Protein AF-A0A350CU55-F1 (afdb_monomer_lite)

Secondary structure (DSSP, 8-state):
-PPP-SHHHHHHHHHHHHHHHHHH-TT-HHHHHHHHHHHHTTS-HHHHHHHH---HHHHHHHHHHTT---------

Foldseek 3Di:
DDDDDDLVSQLVVLQVQLVVCCVVPVPDVSNVVSPVCSVLSVDDPLVSCVVVDPDPVVNVVVCVVVVPDPPDDPPD

Structure (mmCIF, N/CA/C/O backbone):
data_AF-A0A350CU55-F1
#
_entry.id   AF-A0A350CU55-F1
#
loop_
_atom_site.group_PDB
_atom_site.id
_atom_site.type_symbol
_atom_site.label_atom_id
_atom_site.label_alt_id
_atom_site.label_comp_id
_atom_site.label_asym_id
_atom_site.label_entity_id
_atom_site.label_seq_id
_atom_site.pdbx_PDB_ins_code
_atom_site.Cartn_x
_atom_site.Cartn_y
_atom_site.Cartn_z
_atom_site.occupancy
_atom_site.B_iso_or_equiv
_atom_site.auth_seq_id
_atom_site.auth_comp_id
_atom_site.auth_asym_id
_atom_site.auth_atom_id
_atom_site.pdbx_PDB_model_num
ATOM 1 N N . SER A 1 1 ? 2.227 -8.618 19.795 1.00 62.34 1 SER A N 1
ATOM 2 C CA . SER A 1 1 ? 2.421 -9.011 18.388 1.00 62.34 1 SER A CA 1
ATOM 3 C C . SER A 1 1 ? 3.905 -9.107 18.111 1.00 62.34 1 SER A C 1
ATOM 5 O O . SER A 1 1 ? 4.618 -8.184 18.482 1.00 62.34 1 SER A O 1
ATOM 7 N N . GLY A 1 2 ? 4.379 -10.232 17.574 1.00 78.06 2 GLY A N 1
ATOM 8 C CA . GLY A 1 2 ? 5.785 -10.391 17.192 1.00 78.06 2 GLY A CA 1
ATOM 9 C C . GLY A 1 2 ? 6.127 -9.625 15.905 1.00 78.06 2 GLY A C 1
ATOM 10 O O . GLY A 1 2 ? 5.219 -9.097 15.258 1.00 78.06 2 GLY A O 1
ATOM 11 N N . PRO A 1 3 ? 7.414 -9.555 15.532 1.00 89.50 3 PRO A N 1
ATOM 12 C CA . PRO A 1 3 ? 7.847 -8.931 14.284 1.00 89.50 3 PRO A CA 1
ATOM 13 C C . PRO A 1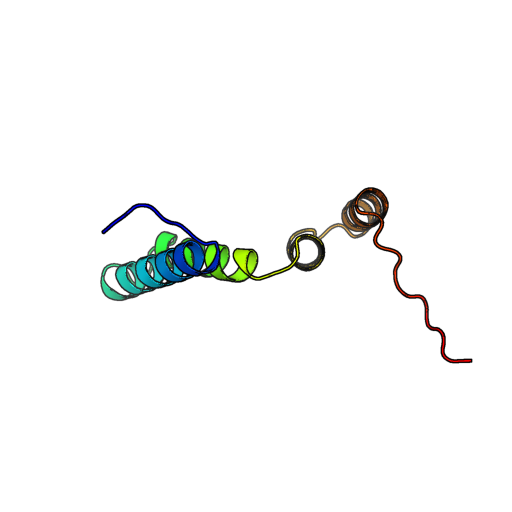 3 ? 7.219 -9.614 13.059 1.00 89.50 3 PRO A C 1
ATOM 15 O O . PRO A 1 3 ? 6.957 -10.816 13.080 1.00 89.50 3 PRO A O 1
ATOM 18 N N . LEU A 1 4 ? 7.017 -8.863 11.974 1.00 93.62 4 LEU A N 1
ATOM 19 C CA . LEU A 1 4 ? 6.548 -9.396 10.689 1.00 93.62 4 LEU A CA 1
ATOM 20 C C . LEU A 1 4 ? 7.548 -10.416 10.128 1.00 93.62 4 LEU A C 1
ATOM 22 O O . LEU A 1 4 ? 8.727 -10.100 9.996 1.00 93.62 4 LEU A O 1
ATOM 26 N N . GLN A 1 5 ? 7.080 -11.623 9.796 1.00 95.56 5 GLN A N 1
ATOM 27 C CA . GLN A 1 5 ? 7.939 -12.724 9.335 1.00 95.56 5 GLN A CA 1
ATOM 28 C C . GLN A 1 5 ? 7.771 -13.046 7.851 1.00 95.56 5 GLN A C 1
ATOM 30 O O . GLN A 1 5 ? 8.659 -13.632 7.240 1.00 95.56 5 GLN A O 1
ATOM 35 N N . THR A 1 6 ? 6.627 -12.703 7.255 1.00 96.00 6 THR A N 1
ATOM 36 C CA . THR A 1 6 ? 6.330 -13.059 5.862 1.00 96.00 6 THR A CA 1
ATOM 37 C C . THR A 1 6 ? 5.720 -11.898 5.092 1.00 96.00 6 THR A C 1
ATOM 39 O O . THR A 1 6 ? 5.043 -11.036 5.658 1.00 96.00 6 THR A O 1
ATOM 42 N N . ARG A 1 7 ? 5.895 -11.926 3.765 1.00 94.44 7 ARG A N 1
ATOM 43 C CA . ARG A 1 7 ? 5.214 -11.012 2.836 1.00 94.44 7 ARG A CA 1
ATOM 44 C C . ARG A 1 7 ? 3.701 -11.044 3.046 1.00 94.44 7 ARG A C 1
ATOM 46 O O . ARG A 1 7 ? 3.084 -9.995 3.166 1.00 94.44 7 ARG A O 1
ATOM 53 N N . THR A 1 8 ? 3.115 -12.233 3.167 1.00 95.75 8 THR A N 1
ATOM 54 C CA . THR A 1 8 ? 1.672 -12.401 3.387 1.00 95.75 8 THR A CA 1
ATOM 55 C C . THR A 1 8 ? 1.201 -11.720 4.671 1.00 95.75 8 THR A C 1
ATOM 57 O O . THR A 1 8 ? 0.187 -11.029 4.652 1.00 95.75 8 THR A O 1
ATOM 60 N N . GLN A 1 9 ? 1.954 -11.844 5.771 1.00 96.44 9 GLN A N 1
ATOM 61 C CA . GLN A 1 9 ? 1.633 -11.149 7.024 1.00 96.44 9 GLN A CA 1
ATOM 62 C C . GLN A 1 9 ? 1.695 -9.626 6.866 1.00 96.44 9 GLN A C 1
ATOM 64 O O . GLN A 1 9 ? 0.796 -8.932 7.335 1.00 96.44 9 GLN A O 1
ATOM 69 N N . ALA A 1 10 ? 2.715 -9.105 6.180 1.00 97.00 10 ALA A N 1
ATOM 70 C CA . ALA A 1 10 ? 2.855 -7.668 5.959 1.00 97.00 10 ALA A CA 1
ATOM 71 C C . ALA A 1 10 ? 1.686 -7.100 5.133 1.00 97.00 10 ALA A C 1
ATOM 73 O O . ALA A 1 10 ? 1.094 -6.086 5.503 1.00 97.00 10 ALA A O 1
ATOM 74 N N . LEU A 1 11 ? 1.301 -7.788 4.054 1.00 97.44 11 LEU A N 1
ATOM 75 C CA . LEU A 1 11 ? 0.178 -7.384 3.202 1.00 97.44 11 LEU A CA 1
ATOM 76 C C . LEU A 1 11 ? -1.166 -7.478 3.940 1.00 97.44 11 LEU A C 1
ATOM 78 O O . LEU A 1 11 ? -1.992 -6.573 3.833 1.00 97.44 11 LEU A O 1
ATOM 82 N N . ALA A 1 12 ? -1.370 -8.524 4.746 1.00 96.88 12 ALA A N 1
ATOM 83 C CA . ALA A 1 12 ? -2.556 -8.646 5.592 1.00 96.88 12 ALA A CA 1
ATOM 84 C C . ALA A 1 12 ? -2.646 -7.501 6.615 1.00 96.88 12 ALA A C 1
ATOM 86 O O . ALA A 1 12 ? -3.724 -6.950 6.839 1.00 96.88 12 ALA A O 1
ATOM 87 N N . GLN A 1 13 ? -1.515 -7.091 7.193 1.00 97.25 13 GLN A N 1
ATOM 88 C CA . GLN A 1 13 ? -1.483 -5.976 8.134 1.00 97.25 13 GLN A CA 1
ATOM 89 C C . GLN A 1 13 ? -1.808 -4.635 7.459 1.00 97.25 13 GLN A C 1
ATOM 91 O O . GLN A 1 13 ? -2.545 -3.841 8.037 1.00 97.25 13 GLN A O 1
ATOM 96 N N . LEU A 1 14 ? -1.352 -4.400 6.223 1.00 97.94 14 LEU A N 1
ATOM 97 C CA . LEU A 1 14 ? -1.760 -3.226 5.439 1.00 97.94 14 LEU A CA 1
ATOM 98 C C . LEU A 1 14 ? -3.279 -3.187 5.210 1.00 97.94 14 LEU A C 1
ATOM 100 O O . LEU A 1 14 ? -3.897 -2.137 5.382 1.00 97.94 14 LEU A O 1
ATOM 104 N N . ARG A 1 15 ? -3.900 -4.331 4.895 1.00 98.06 15 ARG A N 1
ATOM 105 C CA . ARG A 1 15 ? -5.363 -4.433 4.736 1.00 98.06 15 ARG A CA 1
ATOM 106 C C . ARG A 1 15 ? -6.104 -4.140 6.045 1.00 98.06 15 ARG A C 1
ATOM 108 O O . ARG A 1 15 ? -7.092 -3.410 6.028 1.00 98.06 15 ARG A O 1
ATOM 115 N N . ALA A 1 16 ? -5.601 -4.639 7.175 1.00 98.00 16 ALA A N 1
ATOM 116 C CA . ALA A 1 16 ? -6.175 -4.357 8.492 1.00 98.00 16 ALA A CA 1
ATOM 117 C C . ALA A 1 16 ? -6.078 -2.865 8.863 1.00 98.00 16 ALA A C 1
ATOM 119 O O . ALA A 1 16 ? -7.034 -2.287 9.380 1.00 98.00 16 ALA A O 1
ATOM 120 N N . VAL A 1 17 ? -4.949 -2.216 8.550 1.00 97.50 17 VAL A N 1
ATOM 121 C CA . VAL A 1 17 ? -4.782 -0.762 8.707 1.00 97.50 17 VAL A CA 1
ATOM 122 C C . VAL A 1 17 ? -5.786 -0.009 7.832 1.00 97.50 17 VAL A C 1
ATOM 124 O O . VAL A 1 17 ? -6.468 0.891 8.320 1.00 97.50 17 VAL A O 1
ATOM 127 N N . ALA A 1 18 ? -5.937 -0.403 6.566 1.00 97.81 18 ALA A N 1
ATOM 128 C CA . ALA A 1 18 ? -6.904 0.208 5.661 1.00 97.81 18 ALA A CA 1
ATOM 129 C C . ALA A 1 18 ? -8.345 0.103 6.189 1.00 97.81 18 ALA A C 1
ATOM 131 O O . ALA A 1 18 ? -9.099 1.073 6.147 1.00 97.81 18 ALA A O 1
ATOM 132 N N . GLU A 1 19 ? -8.727 -1.060 6.719 1.00 97.81 19 GLU A N 1
ATOM 133 C CA . GLU A 1 19 ? -10.049 -1.283 7.305 1.00 97.81 19 GLU A CA 1
ATOM 134 C C . GLU A 1 19 ? -10.291 -0.440 8.559 1.00 97.81 19 GLU A C 1
ATOM 136 O O . GLU A 1 19 ? -11.370 0.135 8.713 1.00 97.81 19 GLU A O 1
ATOM 141 N N . PHE A 1 20 ? -9.287 -0.323 9.432 1.00 98.25 20 PHE A N 1
ATOM 142 C CA . PHE A 1 20 ? -9.362 0.551 10.597 1.00 98.25 20 PHE A CA 1
ATOM 143 C C . PHE A 1 20 ? -9.678 1.991 10.179 1.00 98.25 20 PHE A C 1
ATOM 145 O O . PHE A 1 20 ? -10.686 2.539 10.625 1.00 98.25 20 PHE A O 1
ATOM 152 N N . PHE A 1 21 ? -8.893 2.559 9.256 1.00 98.06 21 PHE A N 1
ATOM 153 C CA . PHE A 1 21 ? -9.110 3.928 8.792 1.00 98.06 21 PHE A CA 1
ATOM 154 C C . PHE A 1 21 ? -10.430 4.094 8.033 1.00 98.06 21 PHE A C 1
ATOM 156 O O . PHE A 1 21 ? -11.087 5.105 8.224 1.00 98.06 21 PHE A O 1
ATOM 163 N N . ARG A 1 22 ? -10.903 3.111 7.251 1.00 96.88 22 ARG A N 1
ATOM 164 C CA . ARG A 1 22 ? -12.242 3.193 6.624 1.00 96.88 22 ARG A CA 1
ATOM 165 C C . ARG A 1 22 ? -13.364 3.359 7.651 1.00 96.88 22 ARG A C 1
ATOM 167 O O . ARG A 1 22 ? -14.353 4.028 7.365 1.00 96.88 22 ARG A O 1
ATOM 174 N N . ARG A 1 23 ? -13.222 2.739 8.825 1.00 97.50 23 ARG A N 1
ATOM 175 C CA . ARG A 1 23 ? -14.221 2.796 9.899 1.00 97.50 23 ARG A CA 1
ATOM 176 C C . ARG A 1 23 ? -14.119 4.073 10.730 1.00 97.50 23 ARG A C 1
ATOM 178 O O . ARG A 1 23 ? -15.150 4.606 11.124 1.00 97.50 23 ARG A O 1
ATOM 185 N N . THR A 1 24 ? -12.906 4.532 11.032 1.00 97.75 24 THR A N 1
ATOM 186 C CA . THR A 1 24 ? -12.681 5.690 11.916 1.00 97.75 24 THR A CA 1
ATOM 187 C C . THR A 1 24 ? -12.622 7.015 11.164 1.00 97.75 24 THR A C 1
ATOM 189 O O . THR A 1 24 ? -13.001 8.045 11.708 1.00 97.75 24 THR A O 1
ATOM 192 N N . GLU A 1 25 ? -12.171 6.989 9.911 1.00 96.94 25 GLU A N 1
ATOM 193 C CA . GLU A 1 25 ? -11.972 8.144 9.037 1.00 96.94 25 GLU A CA 1
ATOM 194 C C . GLU A 1 25 ? -12.340 7.788 7.571 1.00 96.94 25 GLU A C 1
ATOM 196 O O . GLU A 1 25 ? -11.459 7.584 6.730 1.00 96.94 25 GLU A O 1
ATOM 201 N N . PRO A 1 26 ? -13.638 7.726 7.208 1.00 89.38 26 PRO A N 1
ATOM 202 C CA . PRO A 1 26 ? -14.116 7.187 5.921 1.00 89.38 26 PRO A CA 1
ATOM 203 C C . PRO A 1 26 ? -13.565 7.868 4.658 1.00 89.38 26 PRO A C 1
ATOM 205 O O . PRO A 1 26 ? -13.608 7.298 3.568 1.00 89.38 26 PRO A O 1
ATOM 208 N N . HIS A 1 27 ? -13.045 9.088 4.799 1.00 92.81 27 HIS A N 1
ATOM 209 C CA . HIS A 1 27 ? -12.460 9.887 3.720 1.00 92.81 27 HIS A CA 1
ATOM 21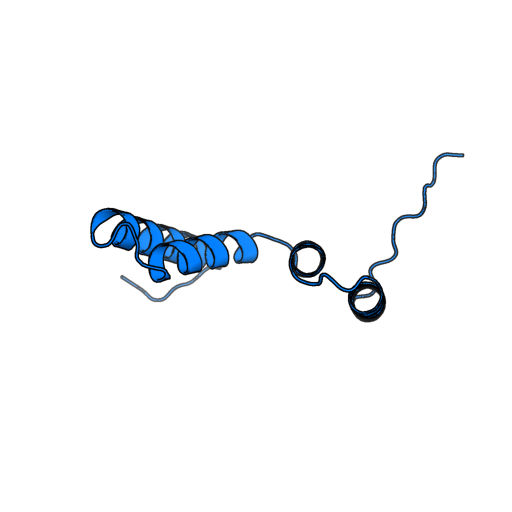0 C C . HIS A 1 27 ? -10.943 10.060 3.858 1.00 92.81 27 HIS A C 1
ATOM 212 O O . HIS A 1 27 ? -10.351 10.901 3.184 1.00 92.81 27 HIS A O 1
ATOM 218 N N . SER A 1 28 ? -10.300 9.284 4.732 1.00 90.62 28 SER A N 1
ATOM 219 C CA . SER A 1 28 ? -8.858 9.357 4.924 1.00 90.62 28 SER A CA 1
ATOM 220 C C . SER A 1 28 ? -8.121 8.814 3.696 1.00 90.62 28 SER A C 1
ATOM 222 O O . SER A 1 28 ? -8.363 7.672 3.285 1.00 90.62 28 SER A O 1
ATOM 224 N N . PRO A 1 29 ? -7.161 9.567 3.129 1.00 92.38 29 PRO A N 1
ATOM 225 C CA . PRO A 1 29 ? -6.310 9.053 2.060 1.00 92.38 29 PRO A CA 1
ATOM 226 C C . PRO A 1 29 ? -5.449 7.873 2.535 1.00 92.38 29 PRO A C 1
ATOM 228 O O . PRO A 1 29 ? -5.028 7.055 1.719 1.00 92.38 29 PRO A O 1
ATOM 231 N N . VAL A 1 30 ? -5.222 7.739 3.848 1.00 96.06 30 VAL A N 1
ATOM 232 C CA . VAL A 1 30 ? -4.430 6.653 4.440 1.00 96.06 30 VAL A CA 1
ATOM 233 C C . VAL A 1 30 ? -5.085 5.297 4.195 1.00 96.06 30 VAL A C 1
ATOM 235 O O . VAL A 1 30 ? -4.403 4.353 3.799 1.00 96.06 30 VAL A O 1
ATOM 238 N N . ALA A 1 31 ? -6.410 5.210 4.354 1.00 95.88 31 ALA A N 1
ATOM 239 C CA . ALA A 1 31 ? -7.156 3.982 4.100 1.00 95.88 31 ALA A CA 1
ATOM 240 C C . ALA A 1 31 ? -6.977 3.503 2.655 1.00 95.88 31 ALA A C 1
ATOM 242 O O . ALA A 1 31 ? -6.685 2.335 2.401 1.00 95.88 31 ALA A O 1
ATOM 243 N N . TYR A 1 32 ? -7.119 4.433 1.710 1.00 92.69 32 TYR A N 1
ATOM 244 C CA . TYR A 1 32 ? -6.967 4.161 0.287 1.00 92.69 32 TYR A CA 1
ATOM 245 C C . TYR A 1 32 ? -5.536 3.734 -0.067 1.00 92.69 32 TYR A C 1
ATOM 247 O O . TYR A 1 32 ? -5.343 2.744 -0.771 1.00 92.69 32 TYR A O 1
ATOM 255 N N . LEU A 1 33 ? -4.526 4.448 0.439 1.00 96.31 33 LEU A N 1
ATOM 256 C CA . LEU A 1 33 ? -3.122 4.165 0.140 1.00 96.31 33 LEU A CA 1
ATOM 257 C C . LEU A 1 33 ? -2.646 2.838 0.741 1.00 96.31 33 LEU A C 1
ATOM 259 O O . LEU A 1 33 ? -1.916 2.110 0.072 1.00 96.31 33 LEU A O 1
ATOM 263 N N . ALA A 1 34 ? -3.077 2.485 1.954 1.00 96.88 34 ALA A N 1
ATOM 264 C CA . ALA A 1 34 ? -2.733 1.202 2.569 1.00 96.88 34 ALA A CA 1
ATOM 265 C C . ALA A 1 34 ? -3.326 0.017 1.785 1.00 96.88 34 ALA A C 1
ATOM 267 O O . ALA A 1 34 ? -2.639 -0.973 1.530 1.00 96.88 34 ALA A O 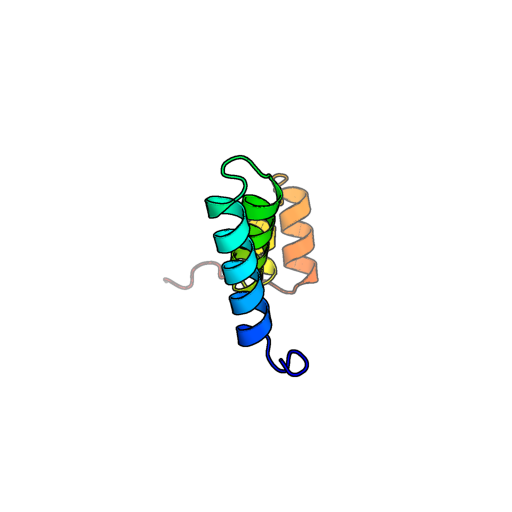1
ATOM 268 N N . ASP A 1 35 ? -4.576 0.146 1.333 1.00 96.12 35 ASP A N 1
ATOM 269 C CA . ASP A 1 35 ? -5.255 -0.860 0.510 1.00 96.12 35 ASP A CA 1
ATOM 270 C C . ASP A 1 35 ? -4.600 -1.008 -0.874 1.00 96.12 35 ASP A C 1
ATOM 272 O O . ASP A 1 35 ? -4.356 -2.121 -1.357 1.00 96.12 35 ASP A O 1
ATOM 276 N N . LYS A 1 36 ? -4.225 0.123 -1.489 1.00 94.00 36 LYS A N 1
ATOM 277 C CA . LYS A 1 36 ? -3.458 0.152 -2.741 1.00 94.00 36 LYS A CA 1
ATOM 278 C C . LYS A 1 36 ? -2.082 -0.480 -2.588 1.00 94.00 36 LYS A C 1
ATOM 280 O O . LYS A 1 36 ? -1.709 -1.280 -3.440 1.00 94.00 36 LYS A O 1
ATOM 285 N N . ALA A 1 37 ? -1.360 -0.181 -1.511 1.00 95.25 37 ALA A N 1
ATOM 286 C CA . ALA A 1 37 ? -0.055 -0.773 -1.239 1.00 95.25 37 ALA A CA 1
ATOM 287 C C . ALA A 1 37 ? -0.148 -2.295 -1.061 1.00 95.25 37 ALA A C 1
ATOM 289 O O . ALA A 1 37 ? 0.674 -3.018 -1.618 1.00 95.25 37 ALA A O 1
ATOM 290 N N . ALA A 1 38 ? -1.171 -2.790 -0.354 1.00 96.38 38 ALA A N 1
ATOM 291 C CA . ALA A 1 38 ? -1.415 -4.227 -0.235 1.00 96.38 38 ALA A CA 1
ATOM 292 C C . ALA A 1 38 ? -1.689 -4.871 -1.605 1.00 96.38 38 ALA A C 1
ATOM 294 O O . ALA A 1 38 ? -1.107 -5.900 -1.931 1.00 96.38 38 ALA A O 1
ATOM 295 N N . SER A 1 39 ? -2.522 -4.228 -2.428 1.00 94.06 39 SER A N 1
ATOM 296 C CA . SER A 1 39 ? -2.884 -4.723 -3.762 1.00 94.06 39 SER A CA 1
ATOM 297 C C . SER A 1 39 ? -1.691 -4.743 -4.725 1.00 94.06 39 SER A C 1
ATOM 299 O O . SER A 1 39 ? -1.448 -5.744 -5.391 1.00 94.06 39 SER A O 1
ATOM 301 N N . TRP A 1 40 ? -0.899 -3.667 -4.782 1.00 93.56 40 TRP A N 1
ATOM 302 C CA . TRP A 1 40 ? 0.341 -3.623 -5.569 1.00 93.56 40 TRP A CA 1
ATOM 303 C C . TRP A 1 40 ? 1.360 -4.631 -5.067 1.00 93.56 40 TRP A C 1
ATOM 305 O O . TRP A 1 40 ? 2.032 -5.293 -5.850 1.00 93.56 40 TRP A O 1
ATOM 315 N N . GLY A 1 41 ? 1.436 -4.774 -3.747 1.00 92.62 41 GLY A N 1
ATOM 316 C CA . GLY A 1 41 ? 2.322 -5.705 -3.093 1.00 92.62 41 GLY A CA 1
ATOM 317 C C . GLY A 1 41 ? 2.014 -7.161 -3.403 1.00 92.62 41 GLY A C 1
ATOM 318 O O . GLY A 1 41 ? 2.884 -7.965 -3.115 1.00 92.62 41 GLY A O 1
ATOM 319 N N . GLU A 1 42 ? 0.862 -7.511 -3.989 1.00 92.69 42 GLU A N 1
ATOM 320 C CA . GLU A 1 42 ? 0.527 -8.857 -4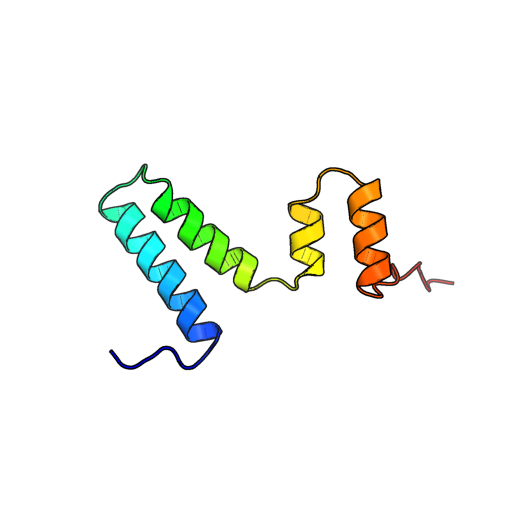.483 1.00 92.69 42 GLU A CA 1
ATOM 321 C C . GLU A 1 42 ? 0.965 -9.081 -5.939 1.00 92.69 42 GLU A C 1
ATOM 323 O O . GLU A 1 42 ? 1.220 -10.222 -6.328 1.00 92.69 42 GLU A O 1
ATOM 328 N N . GLN A 1 43 ? 1.128 -8.009 -6.717 1.00 91.19 43 GLN A N 1
ATOM 329 C CA . GLN A 1 43 ? 1.450 -8.062 -8.142 1.00 91.19 43 GLN A CA 1
ATOM 330 C C . GLN A 1 43 ? 2.957 -8.259 -8.396 1.00 91.19 43 GLN A C 1
ATOM 332 O O . GLN A 1 43 ? 3.791 -7.750 -7.643 1.00 91.19 43 GLN A O 1
ATOM 337 N N . PRO A 1 44 ? 3.343 -8.948 -9.488 1.00 89.12 44 PRO A N 1
ATOM 338 C CA . PRO A 1 44 ? 4.700 -8.859 -10.017 1.00 89.12 44 PRO A CA 1
ATOM 339 C C . PRO A 1 44 ? 5.031 -7.422 -10.448 1.00 89.12 44 PRO A C 1
ATOM 341 O O . PRO A 1 44 ? 4.179 -6.732 -11.013 1.00 89.12 44 PRO A O 1
ATOM 344 N N . LEU A 1 45 ? 6.284 -6.997 -10.248 1.00 84.62 45 LEU A N 1
ATOM 345 C CA . LEU A 1 45 ? 6.754 -5.632 -10.536 1.00 84.62 45 LEU A CA 1
ATOM 346 C C . LEU A 1 45 ? 6.365 -5.148 -11.943 1.00 84.62 45 LEU A C 1
ATOM 348 O O . LEU A 1 45 ? 5.893 -4.028 -12.108 1.00 84.62 45 LEU A O 1
ATOM 352 N N . HIS A 1 46 ? 6.513 -6.007 -12.948 1.00 82.94 46 HIS A N 1
ATOM 353 C CA . HIS A 1 46 ? 6.212 -5.671 -14.336 1.00 82.94 46 HIS A CA 1
ATOM 354 C C . HIS A 1 46 ? 4.725 -5.447 -14.612 1.00 82.94 46 HIS A C 1
ATOM 356 O O . HIS A 1 46 ? 4.362 -4.582 -15.403 1.00 82.94 46 HIS A O 1
ATOM 362 N N . VAL A 1 47 ? 3.847 -6.199 -13.942 1.00 85.50 47 VAL A N 1
ATOM 363 C CA . VAL A 1 47 ? 2.398 -5.991 -14.038 1.00 85.50 47 VAL A CA 1
ATOM 364 C C . VAL A 1 47 ? 2.049 -4.645 -13.423 1.00 85.50 47 VAL A C 1
ATOM 366 O O . VAL A 1 47 ? 1.304 -3.871 -14.017 1.00 85.50 47 VAL A O 1
ATOM 369 N N . TRP A 1 48 ? 2.630 -4.338 -12.262 1.00 88.44 48 TRP A N 1
ATOM 370 C CA . TRP A 1 48 ? 2.420 -3.059 -11.597 1.00 88.44 48 TRP A CA 1
ATOM 371 C C . TRP A 1 48 ? 2.899 -1.878 -12.456 1.00 88.44 48 TRP A C 1
ATOM 373 O O . TRP A 1 48 ? 2.138 -0.929 -12.655 1.00 88.44 48 TRP A O 1
ATOM 383 N N . LEU A 1 49 ? 4.097 -1.956 -13.045 1.00 83.94 49 LEU A N 1
ATOM 384 C CA . LEU A 1 49 ? 4.657 -0.902 -13.900 1.00 83.94 49 LEU A CA 1
ATOM 385 C C . LEU A 1 49 ? 3.737 -0.544 -15.072 1.00 83.94 49 LEU A C 1
ATOM 387 O O . LEU A 1 49 ? 3.496 0.638 -15.307 1.00 83.94 49 LEU A O 1
ATOM 391 N N . LYS A 1 50 ? 3.132 -1.540 -15.731 1.00 83.81 50 LYS A N 1
ATOM 392 C CA . LYS A 1 50 ? 2.154 -1.330 -16.816 1.00 83.81 50 LYS A CA 1
ATOM 393 C C . LYS A 1 50 ? 0.923 -0.530 -16.379 1.00 83.81 50 LYS A C 1
ATOM 395 O O . LYS A 1 50 ? 0.295 0.125 -17.203 1.00 83.81 50 LYS A O 1
ATOM 400 N N . THR A 1 51 ? 0.562 -0.576 -15.095 1.00 81.88 51 THR A N 1
ATOM 401 C CA . THR A 1 51 ? -0.596 0.163 -14.559 1.00 81.88 51 THR A CA 1
ATOM 402 C C . THR A 1 51 ? -0.267 1.589 -14.120 1.00 81.88 51 THR A C 1
ATOM 404 O O . THR A 1 51 ? -1.167 2.427 -14.051 1.00 81.88 51 THR A O 1
ATOM 407 N N . VAL A 1 52 ? 1.001 1.876 -13.811 1.00 82.62 52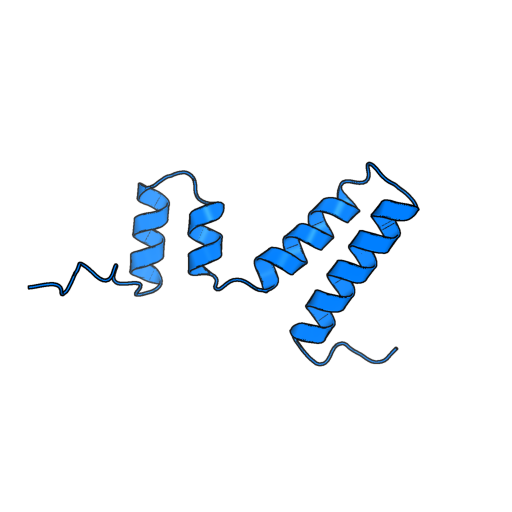 VAL A N 1
ATOM 408 C CA . VAL A 1 52 ? 1.436 3.171 -13.261 1.00 82.62 52 VAL A CA 1
ATOM 409 C C . VAL A 1 52 ? 2.105 4.044 -14.320 1.00 82.62 52 VAL A C 1
ATOM 411 O O . VAL A 1 52 ? 1.921 5.263 -14.322 1.00 82.62 52 VAL A O 1
ATOM 414 N N . VAL A 1 53 ? 2.852 3.439 -15.242 1.00 82.62 53 VAL A N 1
ATOM 415 C CA . VAL A 1 53 ? 3.548 4.149 -16.313 1.00 82.62 53 VAL A CA 1
ATOM 416 C C . VAL A 1 53 ? 2.577 4.387 -17.468 1.00 82.62 53 VAL A C 1
ATOM 418 O O . VAL A 1 53 ? 2.155 3.461 -18.150 1.00 82.62 53 VAL A O 1
ATOM 421 N N . LYS A 1 54 ? 2.211 5.654 -17.680 1.00 77.00 54 LYS A N 1
ATOM 422 C CA . LYS A 1 54 ? 1.309 6.070 -18.769 1.00 77.00 54 LYS A CA 1
ATOM 423 C C . LYS A 1 54 ? 2.033 6.306 -20.097 1.00 77.00 54 LYS A C 1
ATOM 425 O O . LYS A 1 54 ? 1.389 6.331 -21.140 1.00 77.00 54 LYS A O 1
ATOM 430 N N . ASP A 1 55 ? 3.347 6.506 -20.047 1.00 84.94 55 ASP A N 1
ATOM 431 C CA . ASP A 1 55 ? 4.187 6.701 -21.224 1.00 84.94 55 ASP A CA 1
ATOM 432 C C . ASP A 1 55 ? 4.643 5.344 -21.774 1.00 84.94 55 ASP A C 1
ATOM 434 O O . ASP A 1 55 ? 5.383 4.601 -21.124 1.00 84.94 55 ASP A O 1
ATOM 438 N N . ALA A 1 56 ? 4.184 5.010 -22.978 1.00 76.38 56 ALA A N 1
ATOM 439 C CA . ALA A 1 56 ? 4.478 3.724 -23.598 1.00 76.38 56 ALA A CA 1
ATOM 440 C C . ALA A 1 56 ? 5.971 3.541 -23.936 1.00 76.38 56 ALA A C 1
ATOM 442 O O . ALA A 1 56 ? 6.450 2.408 -23.941 1.00 76.38 56 ALA A O 1
ATOM 443 N N . GLY A 1 57 ? 6.710 4.627 -24.192 1.00 82.19 57 GLY A N 1
ATOM 444 C CA . GLY A 1 57 ? 8.147 4.582 -24.467 1.00 82.19 57 GLY A CA 1
ATOM 445 C C . GLY A 1 57 ? 8.961 4.306 -23.204 1.00 82.19 57 GLY A C 1
ATOM 446 O O . GLY A 1 57 ? 9.839 3.444 -23.208 1.00 82.19 57 GLY A O 1
ATOM 447 N N . ALA A 1 58 ? 8.615 4.966 -22.097 1.00 80.88 58 ALA A N 1
ATOM 448 C CA . ALA A 1 58 ? 9.221 4.715 -20.793 1.00 80.88 58 ALA A CA 1
ATOM 449 C C . ALA A 1 58 ? 8.963 3.278 -20.314 1.00 80.88 58 ALA A C 1
ATOM 451 O O . ALA A 1 58 ? 9.864 2.628 -19.790 1.00 80.88 58 ALA A O 1
ATOM 452 N N . LEU A 1 59 ? 7.752 2.758 -20.530 1.00 80.38 59 LEU A N 1
ATOM 453 C CA . LEU A 1 59 ? 7.401 1.385 -20.173 1.00 80.38 59 LEU A CA 1
ATOM 454 C C . LEU A 1 59 ? 8.183 0.352 -21.001 1.00 80.38 59 LEU A C 1
ATOM 456 O O . LEU A 1 59 ? 8.687 -0.615 -20.436 1.00 80.38 59 LEU A O 1
ATOM 460 N N . ALA A 1 60 ? 8.338 0.581 -22.309 1.00 80.25 60 ALA A N 1
ATOM 461 C CA . ALA A 1 60 ? 9.094 -0.311 -23.190 1.00 80.25 60 ALA A CA 1
ATOM 462 C C . ALA A 1 60 ? 10.571 -0.434 -22.777 1.00 80.25 60 ALA A C 1
ATOM 464 O O . ALA A 1 60 ? 11.120 -1.532 -22.787 1.00 80.25 60 ALA A O 1
ATOM 465 N N . HIS A 1 61 ? 11.196 0.671 -22.358 1.00 80.31 61 HIS A N 1
ATOM 466 C CA . HIS A 1 61 ? 12.574 0.649 -21.865 1.00 80.31 61 HIS A CA 1
ATOM 467 C C . HIS A 1 61 ? 12.718 -0.144 -20.555 1.00 80.31 61 HIS A C 1
ATOM 469 O O . HIS A 1 61 ? 13.704 -0.847 -20.344 1.00 80.31 61 HIS A O 1
ATOM 475 N N . VAL A 1 62 ? 11.721 -0.067 -19.669 1.00 79.19 62 VAL A N 1
ATOM 476 C CA . VAL A 1 62 ? 11.730 -0.845 -18.424 1.00 79.19 62 VAL A CA 1
ATOM 477 C C . VAL A 1 62 ? 11.498 -2.336 -18.687 1.00 79.19 62 VAL A C 1
ATOM 479 O O . VAL A 1 62 ? 12.156 -3.159 -18.055 1.00 79.19 62 VAL A O 1
ATOM 482 N N . ASP A 1 63 ? 10.620 -2.698 -19.628 1.00 80.31 63 ASP A N 1
ATOM 483 C CA . ASP A 1 63 ? 10.427 -4.097 -20.037 1.00 80.31 63 ASP A CA 1
ATOM 484 C C . ASP A 1 63 ? 11.741 -4.708 -20.578 1.00 80.31 63 ASP A C 1
ATOM 486 O O . ASP A 1 63 ? 12.076 -5.838 -20.221 1.00 80.31 63 ASP A O 1
ATOM 490 N N . GLU A 1 64 ? 12.528 -3.950 -21.355 1.00 81.81 64 GLU A N 1
ATOM 491 C CA . GLU A 1 64 ? 13.858 -4.361 -21.839 1.00 81.81 64 GLU A CA 1
ATOM 492 C C . GLU A 1 64 ? 14.853 -4.583 -20.685 1.00 81.81 64 GLU A C 1
ATOM 494 O O . GLU A 1 64 ? 15.489 -5.634 -20.611 1.00 81.81 64 GLU A O 1
ATOM 499 N N . LEU A 1 65 ? 14.941 -3.642 -19.735 1.00 80.81 65 LEU A N 1
ATOM 500 C CA . LEU A 1 65 ? 15.819 -3.760 -18.560 1.00 80.81 65 LEU A CA 1
ATOM 501 C C . LEU A 1 65 ? 15.463 -4.948 -17.657 1.00 80.81 65 LEU A C 1
ATOM 503 O O . LEU A 1 65 ? 16.340 -5.530 -17.020 1.00 80.81 65 LEU A O 1
ATOM 507 N N . LEU A 1 66 ? 14.178 -5.294 -17.578 1.00 81.31 66 LEU A N 1
ATOM 508 C CA . LEU A 1 66 ? 13.688 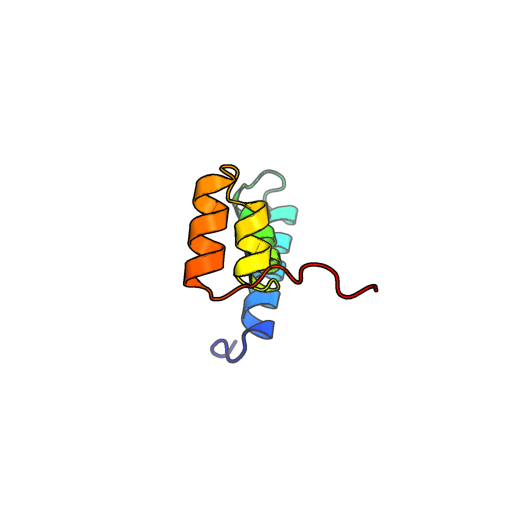-6.425 -16.794 1.00 81.31 66 LEU A CA 1
ATOM 509 C C . LEU A 1 66 ? 13.724 -7.754 -17.568 1.00 81.31 66 LEU A C 1
ATOM 511 O O . LEU A 1 66 ? 13.381 -8.785 -16.989 1.00 81.31 66 LEU A O 1
ATOM 515 N N . GLY A 1 67 ? 14.140 -7.752 -18.842 1.00 77.06 67 GLY A N 1
ATOM 516 C CA . GLY A 1 67 ? 14.226 -8.951 -19.680 1.00 77.06 67 GLY A CA 1
ATOM 517 C C . GLY A 1 67 ? 12.865 -9.560 -20.026 1.00 77.06 67 GLY A C 1
ATOM 518 O O . GLY A 1 67 ? 12.746 -10.777 -20.155 1.00 77.06 67 GLY A O 1
ATOM 519 N N . ILE A 1 68 ? 11.820 -8.737 -20.123 1.00 74.00 68 ILE A N 1
ATOM 520 C CA . ILE A 1 68 ? 10.450 -9.185 -20.383 1.00 74.00 68 ILE A CA 1
ATOM 521 C C . ILE A 1 68 ? 10.227 -9.172 -21.887 1.00 74.00 68 ILE A C 1
ATOM 523 O O . ILE A 1 68 ? 9.771 -8.185 -22.465 1.00 74.00 68 ILE A O 1
ATOM 527 N N . GLU A 1 69 ? 10.551 -10.284 -22.538 1.00 62.47 69 GLU A N 1
ATOM 528 C CA . GLU A 1 69 ? 10.142 -10.488 -23.920 1.00 62.47 69 GLU A CA 1
ATOM 529 C C . GLU A 1 69 ? 8.612 -10.569 -23.957 1.00 62.47 69 GLU A C 1
ATOM 531 O O . GLU A 1 69 ? 7.983 -11.390 -23.286 1.00 62.47 69 GLU A O 1
ATOM 536 N N . ARG A 1 70 ? 7.981 -9.665 -24.715 1.00 58.94 70 ARG A N 1
ATOM 537 C CA . ARG A 1 70 ? 6.575 -9.836 -25.083 1.00 58.94 70 ARG A CA 1
ATOM 538 C C . ARG A 1 70 ? 6.518 -11.139 -25.866 1.00 58.94 70 ARG A C 1
ATOM 540 O O . ARG A 1 70 ? 7.061 -11.161 -26.966 1.00 58.94 70 ARG A O 1
ATOM 547 N N . ASP A 1 71 ? 5.895 -12.176 -25.305 1.00 52.47 71 ASP A N 1
ATOM 548 C CA . ASP A 1 71 ? 5.543 -13.404 -26.023 1.00 52.47 71 ASP A CA 1
ATOM 549 C C . ASP A 1 71 ? 4.775 -13.006 -27.291 1.00 52.47 71 ASP A C 1
ATOM 551 O O . ASP A 1 71 ? 3.567 -12.759 -27.288 1.00 52.47 71 ASP A O 1
ATOM 555 N N . ALA A 1 72 ? 5.517 -12.832 -28.380 1.00 50.38 72 ALA A N 1
ATOM 556 C CA . ALA A 1 72 ? 4.982 -12.601 -29.697 1.00 50.38 72 ALA A CA 1
ATOM 557 C C . ALA A 1 72 ? 4.482 -13.963 -30.170 1.00 50.38 72 ALA A C 1
ATOM 559 O O . ALA A 1 72 ? 5.274 -14.889 -30.332 1.00 50.38 72 ALA A O 1
ATOM 560 N N . GLY A 1 73 ? 3.158 -14.058 -30.303 1.00 53.16 73 GLY A N 1
ATOM 561 C CA . GLY A 1 73 ? 2.386 -15.231 -30.698 1.00 53.16 73 GLY A CA 1
ATOM 562 C C . GLY A 1 73 ? 3.170 -16.316 -31.430 1.00 53.16 73 GLY A C 1
ATOM 563 O O . GLY A 1 73 ? 3.543 -16.163 -32.592 1.00 53.16 73 GLY A O 1
ATOM 564 N N . LYS A 1 74 ? 3.338 -17.453 -30.756 1.00 48.97 74 LYS A N 1
ATOM 565 C CA . LYS A 1 74 ? 3.458 -18.748 -31.420 1.00 48.97 74 LYS A CA 1
ATOM 566 C C . LYS A 1 74 ? 2.071 -19.369 -31.497 1.00 48.97 74 LYS A C 1
ATOM 568 O O . LYS A 1 74 ? 1.771 -20.263 -30.725 1.00 48.97 74 LYS A O 1
ATOM 573 N N . ASP A 1 75 ? 1.278 -18.879 -32.440 1.00 46.53 75 ASP A N 1
ATOM 574 C CA . ASP A 1 75 ? 0.226 -19.668 -33.076 1.00 46.53 75 ASP A CA 1
ATOM 575 C C . ASP A 1 75 ? 0.496 -19.577 -34.582 1.00 46.53 75 ASP A C 1
ATOM 577 O O . ASP A 1 75 ? 0.148 -18.596 -35.244 1.00 46.53 75 ASP A O 1
ATOM 581 N N . GLY A 1 76 ? 1.250 -20.560 -35.075 1.00 40.97 76 GLY A N 1
ATOM 582 C CA . GLY A 1 76 ? 1.337 -20.919 -36.489 1.00 40.97 76 GLY A CA 1
ATOM 583 C C . GLY A 1 76 ? 0.515 -22.171 -36.737 1.00 40.97 76 GLY A C 1
ATOM 584 O O . GLY A 1 76 ? 0.403 -22.980 -35.787 1.00 40.97 76 GLY A O 1
#

Sequence (76 aa):
SGPLQTRTQALAQLRAVAEFFRRTEPHSPVAYLADKAASWGEQPLHVWLKTVVKDAGALAHVDELLGIERDAGKDG

pLDDT: mean 85.63, std 14.03, range [40.97, 98.25]

Radius of gyration: 17.31 Å; chains: 1; bounding box: 30×31×55 Å